Protein AF-A0A956YQE8-F1 (afdb_monomer_lite)

Structure (mmCIF, N/CA/C/O backbone):
data_AF-A0A956YQE8-F1
#
_entry.id   AF-A0A956YQE8-F1
#
loop_
_atom_site.group_PDB
_atom_site.id
_atom_site.type_symbol
_atom_site.label_atom_id
_atom_site.label_alt_id
_atom_site.label_comp_id
_atom_site.label_asym_id
_atom_site.label_entity_id
_atom_site.label_seq_id
_atom_site.pdbx_PDB_ins_code
_atom_site.Cartn_x
_atom_site.Cartn_y
_atom_site.Cartn_z
_atom_site.occupancy
_atom_site.B_iso_or_equiv
_atom_site.auth_seq_id
_atom_site.auth_comp_id
_atom_site.auth_asym_id
_atom_site.auth_atom_id
_atom_site.pdbx_PDB_model_num
ATOM 1 N N . MET A 1 1 ? -7.820 13.644 26.920 1.00 56.00 1 MET A N 1
ATOM 2 C CA . MET A 1 1 ? -7.093 13.908 25.663 1.00 56.00 1 MET A CA 1
ATOM 3 C C . MET A 1 1 ? -7.726 1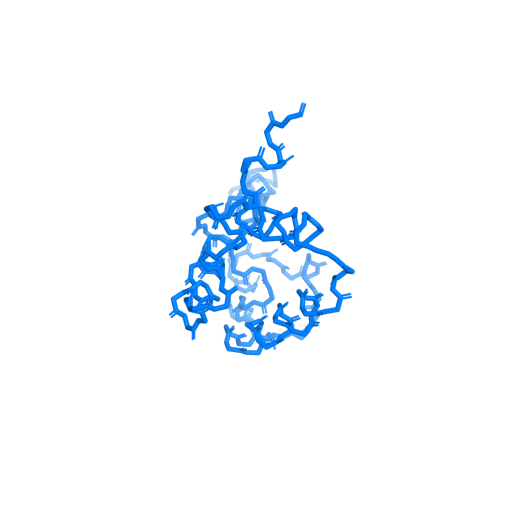5.131 25.031 1.00 56.00 1 MET A C 1
ATOM 5 O O . MET A 1 1 ? -8.950 15.203 25.001 1.00 56.00 1 MET A O 1
ATOM 9 N N . THR A 1 2 ? -6.938 16.138 24.663 1.00 75.31 2 THR A N 1
ATOM 10 C CA . THR A 1 2 ? -7.460 17.319 23.953 1.00 75.31 2 THR A CA 1
ATOM 11 C C . THR A 1 2 ? -7.843 16.921 22.522 1.00 75.31 2 THR A C 1
ATOM 13 O O . THR A 1 2 ? -7.243 16.003 21.970 1.00 75.31 2 THR A O 1
ATOM 16 N N . GLN A 1 3 ? -8.838 17.582 21.914 1.00 74.00 3 GLN A N 1
ATOM 17 C CA . GLN A 1 3 ? -9.303 17.259 20.548 1.00 74.00 3 GLN A CA 1
ATOM 18 C C . GLN A 1 3 ? -8.157 17.250 19.519 1.00 74.00 3 GLN A C 1
ATOM 20 O O . GLN A 1 3 ? -8.140 16.405 18.633 1.00 74.00 3 GLN A O 1
ATOM 25 N N . GLN A 1 4 ? -7.160 18.117 19.714 1.00 76.50 4 GLN A N 1
ATOM 26 C CA . GLN A 1 4 ? -5.955 18.188 18.888 1.00 76.50 4 GLN A CA 1
ATOM 27 C C . GLN A 1 4 ? -5.116 16.898 18.941 1.00 76.50 4 GLN A C 1
ATOM 29 O O . GLN A 1 4 ? -4.770 16.348 17.908 1.00 76.50 4 GLN A O 1
ATOM 34 N N . GLN A 1 5 ? -4.872 16.348 20.137 1.00 76.88 5 GLN A N 1
ATOM 35 C CA . GLN A 1 5 ? -4.070 15.126 20.306 1.00 76.88 5 GLN A CA 1
ATOM 36 C C . GLN A 1 5 ? -4.705 13.905 19.631 1.00 76.88 5 GLN A C 1
ATOM 38 O O . GLN A 1 5 ? -4.002 12.999 19.191 1.00 76.88 5 GLN A O 1
ATOM 43 N N . GLN A 1 6 ? -6.037 13.864 19.577 1.00 80.50 6 GLN A N 1
ATOM 44 C CA . GLN A 1 6 ? -6.766 12.766 18.952 1.00 80.50 6 GLN A CA 1
ATOM 45 C C . GLN A 1 6 ? -6.714 12.852 17.421 1.00 80.50 6 GLN A C 1
ATOM 47 O O . GLN A 1 6 ? -6.571 11.823 16.767 1.00 80.50 6 GLN A O 1
ATOM 52 N N . GLN A 1 7 ? -6.762 14.064 16.859 1.00 80.94 7 GLN A N 1
ATOM 53 C CA . GLN A 1 7 ? -6.572 14.288 15.424 1.00 80.94 7 GLN A CA 1
ATOM 54 C C . GLN A 1 7 ? -5.150 13.933 14.979 1.00 80.94 7 GLN A C 1
ATOM 56 O O . GLN A 1 7 ? -4.995 13.186 14.016 1.00 80.94 7 GLN A O 1
ATOM 61 N N . ASP A 1 8 ? -4.131 14.370 15.725 1.00 85.06 8 ASP A N 1
ATOM 62 C CA . ASP A 1 8 ? -2.727 14.081 15.406 1.00 85.06 8 ASP A CA 1
ATOM 63 C C . ASP A 1 8 ? -2.452 12.558 15.402 1.00 85.06 8 ASP A C 1
ATOM 65 O O . ASP A 1 8 ? -1.714 12.037 14.564 1.00 85.06 8 ASP A O 1
ATOM 69 N N . GLN A 1 9 ? -3.095 11.808 16.307 1.00 87.56 9 GLN A N 1
ATOM 70 C CA . GLN A 1 9 ? -2.987 10.346 16.359 1.00 87.56 9 GLN A CA 1
ATOM 71 C C . GLN A 1 9 ? -3.657 9.659 15.157 1.00 87.56 9 GLN A C 1
ATOM 73 O O . GLN A 1 9 ? -3.113 8.698 14.613 1.00 87.56 9 GLN A O 1
ATOM 78 N N . GLN A 1 10 ? -4.840 10.122 14.747 1.00 90.25 10 GLN A N 1
ATOM 79 C CA . GLN A 1 10 ? -5.548 9.590 13.576 1.00 90.25 10 GLN A CA 1
ATOM 80 C C . GLN A 1 10 ? -4.764 9.850 12.294 1.00 90.25 10 GLN A C 1
ATOM 82 O O . GLN A 1 10 ? -4.639 8.959 11.457 1.00 90.25 10 GLN A O 1
ATOM 87 N N . GLU A 1 11 ? -4.218 11.059 12.165 1.00 88.62 11 GLU A N 1
ATOM 88 C CA . GLU A 1 11 ? -3.350 11.434 11.058 1.00 88.62 11 GLU A CA 1
ATOM 89 C C . GLU A 1 11 ? -2.138 10.501 11.002 1.00 88.62 11 GLU A C 1
ATOM 91 O O . GLU A 1 11 ? -1.918 9.844 9.986 1.00 88.62 11 GLU A O 1
ATOM 96 N N . HIS A 1 12 ? -1.428 10.322 12.118 1.00 92.19 12 HIS A N 1
ATOM 97 C CA . HIS A 1 12 ? -0.293 9.405 12.170 1.00 92.19 12 HIS A CA 1
ATOM 98 C C . HIS A 1 12 ? -0.666 7.987 11.705 1.00 92.19 12 HIS A C 1
ATOM 100 O O . HIS A 1 12 ? 0.037 7.420 10.881 1.00 92.19 12 HIS A O 1
ATOM 106 N N . LEU A 1 13 ? -1.783 7.416 12.167 1.00 92.12 13 LEU A N 1
ATOM 107 C CA . LEU A 1 13 ? -2.204 6.060 11.772 1.00 92.12 13 LEU A CA 1
ATOM 108 C C . LEU A 1 13 ? -2.526 5.920 10.276 1.00 92.12 13 LEU A C 1
ATOM 110 O O . LEU A 1 13 ? -2.356 4.844 9.708 1.00 92.12 13 LEU A O 1
ATOM 114 N N . LEU A 1 14 ?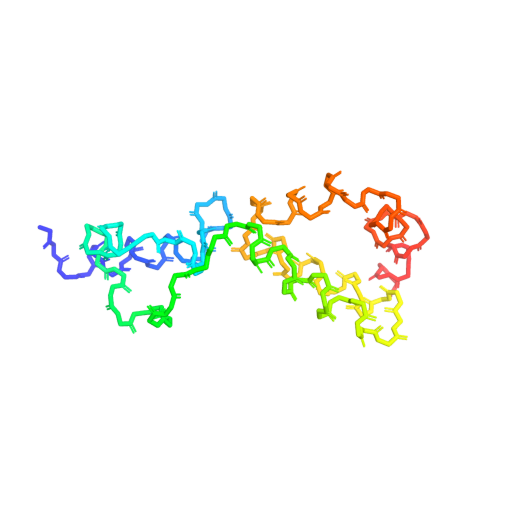 -3.033 6.979 9.644 1.00 92.56 14 LEU A N 1
ATOM 115 C CA . LEU A 1 14 ? -3.447 6.946 8.240 1.00 92.56 14 LEU A CA 1
ATOM 116 C C . LEU A 1 14 ? -2.316 7.300 7.267 1.00 92.56 14 LEU A C 1
ATOM 118 O O . LEU A 1 14 ? -2.403 6.911 6.097 1.00 92.56 14 LEU A O 1
ATOM 122 N N . TYR A 1 15 ? -1.286 8.010 7.732 1.00 92.81 15 TYR A N 1
ATOM 123 C CA . TYR A 1 15 ? -0.163 8.468 6.909 1.00 92.81 15 TYR A CA 1
ATOM 124 C C . TYR A 1 15 ? 1.163 7.759 7.197 1.00 92.81 15 TYR A C 1
ATOM 126 O O . TYR A 1 15 ? 2.053 7.836 6.358 1.00 92.81 15 TYR A O 1
ATOM 134 N N . ASP A 1 16 ? 1.301 7.049 8.318 1.00 95.06 16 ASP A N 1
ATOM 135 C CA . ASP A 1 16 ? 2.456 6.189 8.580 1.00 95.06 16 ASP A CA 1
ATOM 136 C C . ASP A 1 16 ? 2.316 4.856 7.815 1.00 95.06 16 ASP A C 1
ATOM 138 O O . ASP A 1 16 ? 1.447 4.039 8.149 1.00 95.06 16 ASP A O 1
ATOM 142 N N . PRO A 1 17 ? 3.166 4.588 6.807 1.00 94.56 17 PRO A N 1
ATOM 143 C CA . PRO A 1 17 ? 3.057 3.391 5.975 1.00 94.56 17 PRO A CA 1
ATOM 144 C C . PRO A 1 17 ? 3.208 2.081 6.751 1.00 94.56 17 PRO A C 1
ATOM 146 O O . PRO A 1 17 ? 2.677 1.054 6.319 1.00 94.56 17 PRO A O 1
ATOM 149 N N . LEU A 1 18 ? 3.910 2.108 7.890 1.00 94.06 18 LEU A N 1
ATOM 150 C CA . LEU A 1 18 ? 4.152 0.933 8.728 1.00 94.06 18 LEU A CA 1
ATOM 151 C C . LEU A 1 18 ? 2.897 0.490 9.482 1.00 94.06 18 LEU A C 1
ATOM 153 O O . LEU A 1 18 ? 2.709 -0.702 9.730 1.00 94.06 18 LEU A O 1
ATOM 157 N N . THR A 1 19 ? 2.038 1.438 9.862 1.00 92.94 19 THR A N 1
ATOM 158 C CA . THR A 1 19 ? 0.863 1.172 10.706 1.00 92.94 19 THR A CA 1
ATOM 159 C C . THR A 1 19 ? -0.461 1.261 9.953 1.00 92.94 19 THR A C 1
ATOM 161 O O . THR A 1 19 ? -1.462 0.694 10.411 1.00 92.94 19 THR A O 1
ATOM 164 N N . ASN A 1 20 ? -0.474 1.904 8.784 1.00 95.75 20 ASN A N 1
ATOM 165 C CA . ASN A 1 20 ? -1.667 2.090 7.975 1.00 95.75 20 ASN A CA 1
ATOM 166 C C . ASN A 1 20 ? -2.197 0.770 7.399 1.00 95.75 20 ASN A C 1
ATOM 168 O O . ASN A 1 20 ? -1.558 0.117 6.576 1.00 95.75 20 ASN A O 1
ATOM 172 N N . LYS A 1 21 ? -3.433 0.415 7.759 1.00 95.56 21 LYS A N 1
ATOM 173 C CA . LYS A 1 21 ? -4.156 -0.740 7.190 1.00 95.56 21 LYS A CA 1
ATOM 174 C C . LYS A 1 21 ? -5.123 -0.349 6.068 1.00 95.56 21 LYS A C 1
ATOM 176 O O . LYS A 1 21 ? -5.767 -1.211 5.464 1.00 95.56 21 LYS A O 1
ATOM 181 N N . GLY A 1 22 ? -5.271 0.944 5.788 1.00 94.69 22 GLY A N 1
ATOM 182 C CA . GLY A 1 22 ? -6.234 1.477 4.833 1.00 94.69 22 GLY A CA 1
ATOM 183 C C . GLY A 1 22 ? -7.640 0.953 5.114 1.00 94.69 22 GLY A C 1
ATOM 184 O O . GLY A 1 22 ? -8.168 1.058 6.214 1.00 94.69 22 GLY A O 1
ATOM 185 N N . THR A 1 23 ? -8.265 0.324 4.126 1.00 96.31 23 THR A N 1
ATOM 186 C CA . THR A 1 23 ? -9.622 -0.214 4.289 1.00 96.31 23 THR A CA 1
ATOM 187 C C . THR A 1 23 ? -9.709 -1.514 5.101 1.00 96.31 23 THR A C 1
ATOM 189 O O . THR A 1 23 ? -10.815 -2.026 5.265 1.00 96.31 23 THR A O 1
ATOM 192 N N . ALA A 1 24 ? -8.588 -2.047 5.606 1.00 97.19 24 ALA A N 1
ATOM 193 C CA . ALA A 1 24 ? -8.553 -3.292 6.381 1.00 97.19 24 ALA A CA 1
ATOM 194 C C . ALA A 1 24 ? -8.741 -3.072 7.882 1.00 97.19 24 ALA A C 1
ATOM 196 O O . ALA A 1 24 ? -8.871 -4.058 8.601 1.00 97.19 24 ALA A O 1
ATOM 197 N N . TYR A 1 25 ? -8.802 -1.820 8.354 1.00 96.88 25 TYR A N 1
ATOM 198 C CA . TYR A 1 25 ? -9.266 -1.569 9.716 1.00 96.88 25 TYR A CA 1
ATOM 199 C C . TYR A 1 25 ? -10.679 -2.124 9.889 1.00 96.88 25 TYR A C 1
ATOM 201 O O . TYR A 1 25 ? -11.569 -1.770 9.099 1.00 96.88 25 TYR A O 1
ATOM 209 N N . THR A 1 26 ? -10.877 -2.970 10.902 1.00 96.94 26 THR A N 1
ATOM 210 C CA . THR A 1 26 ? -12.201 -3.514 11.235 1.00 96.94 26 THR A CA 1
ATOM 211 C C . THR A 1 26 ? -13.121 -2.414 11.763 1.00 96.94 26 THR A C 1
ATOM 213 O O . THR A 1 26 ? -12.664 -1.323 12.104 1.00 96.94 26 THR A O 1
ATOM 216 N N . GLU A 1 27 ? -14.427 -2.669 11.833 1.00 96.44 27 GLU A N 1
ATOM 217 C CA . GLU A 1 27 ? -15.366 -1.699 12.413 1.00 96.44 27 GLU A CA 1
ATOM 218 C C . GLU A 1 27 ? -15.009 -1.386 13.876 1.00 96.44 27 GLU A C 1
ATOM 220 O O . GLU A 1 27 ? -15.004 -0.224 14.276 1.00 96.44 27 GLU A O 1
ATOM 225 N N . GLU A 1 28 ? -14.594 -2.396 14.643 1.00 96.69 28 GLU A N 1
ATOM 226 C CA . GLU A 1 28 ? -14.167 -2.245 16.036 1.00 96.69 28 GLU A CA 1
ATOM 227 C C . GLU A 1 28 ? -12.888 -1.406 16.154 1.00 96.69 28 GLU A C 1
ATOM 229 O O . GLU A 1 28 ? -12.800 -0.534 17.018 1.00 96.69 28 GLU A O 1
ATOM 234 N N . GLU A 1 29 ? -11.902 -1.626 15.275 1.00 95.75 29 GLU A N 1
ATOM 235 C CA . GLU A 1 29 ? -10.690 -0.801 15.226 1.00 95.75 29 GLU A CA 1
ATOM 236 C C . GLU A 1 29 ? -11.022 0.645 14.844 1.00 95.75 29 GLU A C 1
ATOM 238 O O . GLU A 1 29 ? -10.479 1.576 15.435 1.00 95.75 29 GLU A O 1
ATOM 243 N N . ARG A 1 30 ? -11.937 0.856 13.889 1.00 96.12 30 ARG A N 1
ATOM 244 C CA . ARG A 1 30 ? -12.367 2.200 13.477 1.00 96.12 30 ARG A CA 1
ATOM 245 C C . ARG A 1 30 ? -13.062 2.943 14.610 1.00 96.12 30 ARG A C 1
ATOM 247 O O . ARG A 1 30 ? -12.824 4.139 14.759 1.00 96.12 30 ARG A O 1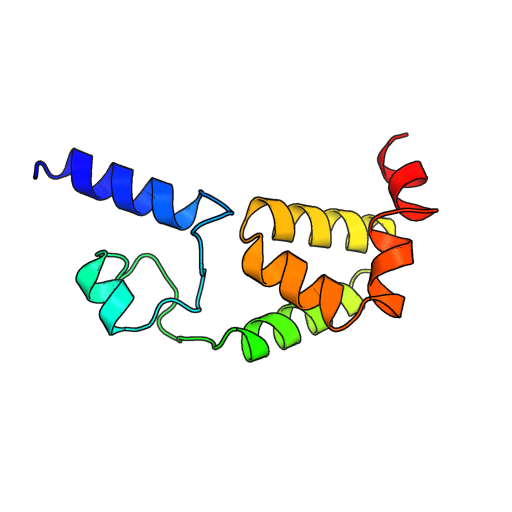
ATOM 254 N N . ASP A 1 31 ? -13.878 2.260 15.405 1.00 94.69 31 ASP A N 1
ATOM 255 C CA . ASP A 1 31 ? -14.535 2.853 16.570 1.00 94.69 31 ASP A CA 1
ATOM 256 C C . ASP A 1 31 ? -13.527 3.164 17.682 1.00 94.69 31 ASP A C 1
ATOM 258 O O . ASP A 1 31 ? -13.502 4.282 18.200 1.00 94.69 31 ASP A O 1
ATOM 262 N N . ALA A 1 32 ? -12.639 2.219 18.001 1.00 94.44 32 ALA A N 1
ATOM 263 C CA . ALA A 1 32 ? -11.637 2.380 19.054 1.00 94.44 32 ALA A CA 1
ATOM 264 C C . ALA A 1 32 ? -10.587 3.460 18.736 1.00 94.44 32 ALA A C 1
ATOM 266 O O . ALA A 1 32 ? -10.136 4.170 19.634 1.00 94.44 32 ALA A O 1
ATOM 267 N N . LEU A 1 33 ? -10.203 3.593 17.463 1.00 93.19 33 LEU A N 1
ATOM 268 C CA . LEU A 1 33 ? -9.194 4.546 16.985 1.00 93.19 33 LEU A CA 1
ATOM 269 C C . LEU A 1 33 ? -9.814 5.857 16.464 1.00 93.19 33 LEU 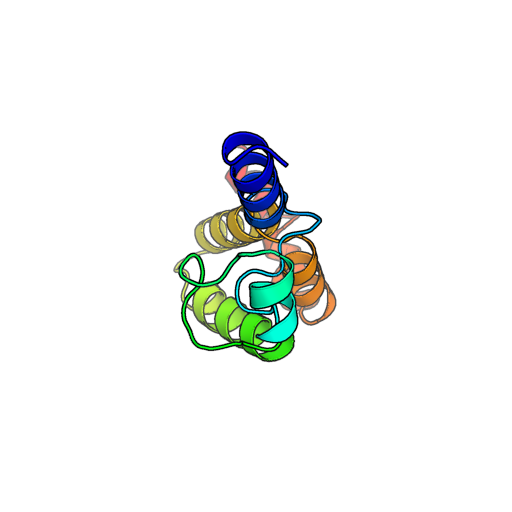A C 1
ATOM 271 O O . LEU A 1 33 ? -9.100 6.767 16.047 1.00 93.19 33 LEU A O 1
ATOM 275 N N . GLY A 1 34 ? -11.147 5.973 16.473 1.00 94.19 34 GLY A N 1
ATOM 276 C CA . GLY A 1 34 ? -11.872 7.149 15.988 1.00 94.19 34 GLY A CA 1
ATOM 277 C C . GLY A 1 34 ? -11.769 7.381 14.474 1.00 94.19 34 GLY A C 1
ATOM 278 O O . GLY A 1 34 ? -11.924 8.505 14.018 1.00 94.19 34 GLY A O 1
ATOM 279 N N . LEU A 1 35 ? -11.516 6.343 13.677 1.00 95.00 35 LEU A N 1
ATOM 280 C CA . LEU A 1 35 ? -11.364 6.438 12.217 1.00 95.00 35 LEU A CA 1
ATOM 281 C C . LEU A 1 35 ? -12.708 6.477 11.467 1.00 95.00 35 LEU A C 1
ATOM 283 O O . LEU A 1 35 ? -12.744 6.544 10.233 1.00 95.00 35 LEU A O 1
ATOM 287 N N . ARG A 1 36 ? -13.836 6.402 12.184 1.00 92.19 36 ARG A N 1
ATOM 288 C CA . ARG A 1 36 ? -15.170 6.393 11.578 1.00 92.19 36 ARG A CA 1
ATOM 289 C C . ARG A 1 36 ? -15.437 7.707 10.838 1.00 92.19 36 ARG A C 1
ATOM 291 O O . ARG A 1 36 ? -15.278 8.790 11.388 1.00 92.19 36 ARG A O 1
ATOM 298 N N . GLY A 1 37 ? -15.844 7.601 9.573 1.00 92.31 37 GLY A N 1
ATOM 299 C CA . GLY A 1 37 ? -16.042 8.749 8.680 1.00 92.31 37 GLY A CA 1
ATOM 300 C C . GLY A 1 37 ? -14.785 9.203 7.925 1.00 92.31 37 GLY A C 1
ATOM 301 O O . GLY A 1 37 ? -14.926 9.907 6.930 1.00 92.31 37 GLY A O 1
ATOM 302 N N . LEU A 1 38 ? -13.585 8.758 8.324 1.00 93.94 38 LEU A N 1
ATOM 303 C CA . LEU A 1 38 ? -12.329 9.030 7.604 1.00 93.94 38 LEU A CA 1
ATOM 304 C C . LEU A 1 38 ? -12.022 7.981 6.524 1.00 93.94 38 LEU A C 1
ATOM 306 O O . LEU A 1 38 ? -11.251 8.234 5.602 1.00 93.94 3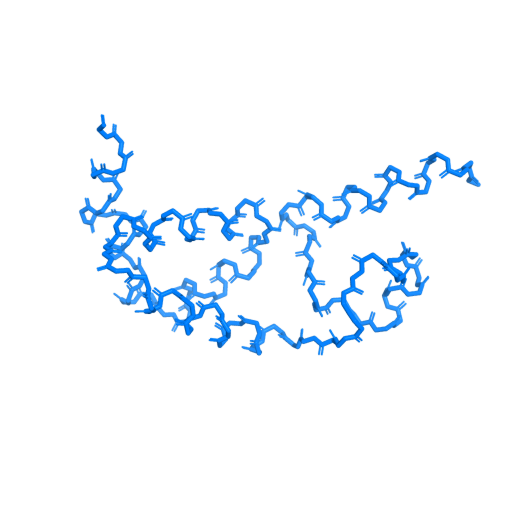8 LEU A O 1
ATOM 310 N N . LEU A 1 39 ? -12.632 6.798 6.628 1.00 94.75 39 LEU A N 1
ATOM 311 C CA . LEU A 1 39 ? -12.460 5.685 5.698 1.00 94.75 39 LEU A CA 1
ATOM 312 C C . LEU A 1 39 ? -13.787 5.337 5.007 1.00 94.75 39 LEU A C 1
ATOM 314 O O . LEU A 1 39 ? -14.849 5.457 5.625 1.00 94.75 39 LEU A O 1
ATOM 318 N N . PRO A 1 40 ? -13.753 4.842 3.753 1.00 95.12 40 PRO A N 1
ATOM 319 C CA . PRO A 1 40 ? -14.935 4.285 3.102 1.00 95.12 40 PRO A CA 1
ATOM 320 C C . PRO A 1 40 ? -15.609 3.200 3.963 1.00 95.12 40 PRO A C 1
ATOM 322 O O . PRO A 1 40 ? -14.910 2.431 4.628 1.00 95.12 40 PRO A O 1
ATOM 325 N N . PRO A 1 41 ? -16.948 3.071 3.926 1.00 93.75 41 PRO A N 1
ATOM 326 C CA . PRO A 1 41 ? -17.694 2.241 4.878 1.00 93.75 41 PRO A CA 1
ATOM 327 C C . PRO A 1 41 ? -17.454 0.736 4.724 1.00 93.75 41 PRO A C 1
ATOM 329 O O . PRO A 1 41 ? -17.669 -0.012 5.663 1.00 93.75 41 PRO A O 1
ATOM 332 N N . ARG A 1 42 ? -17.007 0.265 3.555 1.00 96.44 42 ARG A N 1
ATOM 333 C CA . ARG A 1 42 ? -16.702 -1.156 3.366 1.00 96.44 42 ARG A CA 1
ATOM 334 C C . ARG A 1 42 ? -15.332 -1.490 3.961 1.00 96.44 42 ARG A C 1
ATOM 336 O O . ARG A 1 42 ? -14.328 -0.869 3.603 1.00 96.44 42 ARG A O 1
ATOM 343 N N . VAL A 1 43 ? -15.296 -2.501 4.824 1.00 97.56 43 VAL A N 1
ATOM 344 C CA . VAL A 1 43 ? -14.059 -3.168 5.247 1.00 97.56 43 VAL A CA 1
ATOM 345 C C . VAL A 1 43 ? -13.632 -4.136 4.145 1.00 97.56 43 VAL A C 1
ATOM 347 O O . VAL A 1 43 ? -14.456 -4.885 3.623 1.00 97.56 43 VAL A O 1
ATOM 350 N N . PHE A 1 44 ? -12.355 -4.091 3.772 1.00 97.56 44 PHE A N 1
ATOM 351 C CA . PHE A 1 44 ? -11.752 -5.030 2.827 1.00 97.56 44 PHE A CA 1
ATOM 352 C C . PHE A 1 44 ? -10.636 -5.785 3.532 1.00 97.56 44 PHE A C 1
ATOM 354 O O . PHE A 1 44 ? -9.716 -5.152 4.058 1.00 97.56 44 PHE A O 1
ATOM 361 N N . SER A 1 45 ? -10.694 -7.113 3.491 1.00 97.31 45 SER A N 1
ATOM 362 C CA . SER A 1 45 ? -9.612 -7.981 3.955 1.00 97.31 45 SER A CA 1
ATOM 363 C C . SER A 1 45 ? -8.300 -7.678 3.223 1.00 97.31 45 SER A C 1
ATOM 365 O O . SER A 1 45 ? -8.292 -7.087 2.139 1.00 97.31 45 SER A O 1
ATOM 367 N N . LEU A 1 46 ? -7.172 -8.085 3.809 1.00 96.69 46 LEU A N 1
ATOM 368 C CA . LEU A 1 46 ? -5.867 -7.888 3.177 1.00 96.69 46 LEU A CA 1
ATOM 369 C C . LEU A 1 46 ? -5.811 -8.550 1.790 1.00 96.69 46 LEU A C 1
ATOM 371 O O . LEU A 1 46 ? -5.311 -7.938 0.852 1.00 96.69 46 LEU A O 1
ATOM 375 N N . ASP A 1 47 ? -6.375 -9.750 1.641 1.00 97.19 47 ASP A N 1
ATOM 376 C CA . ASP A 1 47 ? -6.371 -10.472 0.365 1.00 97.19 47 ASP A CA 1
ATOM 377 C C . ASP A 1 47 ? -7.262 -9.780 -0.691 1.00 97.19 47 ASP A C 1
ATOM 379 O O . ASP A 1 47 ? -6.821 -9.587 -1.821 1.00 97.19 47 ASP A O 1
ATOM 383 N N . GLU A 1 48 ? -8.442 -9.256 -0.326 1.00 97.94 48 GLU A N 1
ATOM 384 C CA . GLU A 1 48 ? -9.251 -8.435 -1.254 1.00 97.94 48 GLU A CA 1
ATOM 385 C C . GLU A 1 48 ? -8.510 -7.161 -1.704 1.00 97.94 48 GLU A C 1
ATOM 387 O O . GLU A 1 48 ? -8.682 -6.679 -2.829 1.00 97.94 48 GLU A O 1
ATOM 392 N N . GLN A 1 49 ? -7.689 -6.575 -0.827 1.00 98.06 49 GLN A N 1
ATOM 393 C CA . GLN A 1 49 ? -6.871 -5.420 -1.190 1.00 98.06 49 GLN A CA 1
ATOM 394 C C . GLN A 1 49 ? -5.739 -5.797 -2.142 1.00 98.06 49 GLN A C 1
ATOM 396 O O . GLN A 1 49 ? -5.468 -5.025 -3.064 1.00 98.06 49 GLN A O 1
ATOM 401 N N . VAL A 1 50 ? -5.118 -6.964 -1.949 1.00 98.12 50 VAL A N 1
ATOM 402 C CA . VAL A 1 50 ? -4.118 -7.525 -2.869 1.00 98.12 50 VAL A CA 1
ATOM 403 C C . VAL A 1 50 ? -4.729 -7.709 -4.256 1.00 98.12 50 VAL A C 1
ATOM 405 O O . VAL A 1 50 ? -4.168 -7.203 -5.227 1.00 98.12 50 VAL A O 1
ATOM 408 N N . ASP A 1 51 ? -5.908 -8.327 -4.353 1.00 98.00 51 ASP A N 1
ATOM 409 C CA . ASP A 1 51 ? -6.598 -8.541 -5.631 1.00 98.00 51 ASP A CA 1
ATOM 410 C C . ASP A 1 51 ? -6.853 -7.220 -6.367 1.00 98.00 51 ASP A C 1
ATOM 412 O O . ASP A 1 51 ? -6.517 -7.066 -7.546 1.00 98.00 51 ASP A O 1
ATOM 416 N N . ARG A 1 52 ? -7.368 -6.215 -5.647 1.00 97.75 52 ARG A N 1
ATOM 417 C CA . ARG A 1 52 ? -7.607 -4.876 -6.203 1.00 97.75 52 ARG A CA 1
ATOM 418 C C . ARG A 1 52 ? -6.311 -4.191 -6.637 1.00 97.75 52 ARG A C 1
ATOM 420 O O . ARG A 1 52 ? -6.297 -3.470 -7.638 1.00 97.75 52 ARG A O 1
ATOM 427 N N . VAL A 1 53 ? -5.230 -4.355 -5.879 1.00 98.12 53 VAL A N 1
ATOM 428 C CA . VAL A 1 53 ? -3.913 -3.816 -6.235 1.00 98.12 53 VAL A CA 1
ATOM 429 C C . VAL A 1 53 ? -3.419 -4.448 -7.533 1.00 98.12 53 VAL A C 1
ATOM 431 O O . VAL A 1 53 ? -3.053 -3.714 -8.449 1.00 98.12 53 VAL A O 1
ATOM 434 N N . LEU A 1 54 ? -3.467 -5.775 -7.649 1.00 98.19 54 LEU A N 1
ATOM 435 C CA . LEU A 1 54 ? -3.010 -6.494 -8.838 1.00 98.19 54 LEU A CA 1
ATOM 436 C C . LEU A 1 54 ? -3.824 -6.133 -10.079 1.00 98.19 54 LEU A C 1
ATOM 438 O O . LEU A 1 54 ? -3.249 -5.917 -11.145 1.00 98.19 54 LEU A O 1
ATOM 442 N N . GLU A 1 55 ? -5.148 -6.020 -9.952 1.00 98.25 55 GLU A N 1
ATOM 443 C CA . GLU A 1 55 ? -6.026 -5.595 -11.046 1.00 98.25 55 GLU A CA 1
ATOM 444 C C . GLU A 1 55 ? -5.617 -4.212 -11.579 1.00 98.25 55 GLU A C 1
ATOM 446 O O . GLU A 1 55 ? -5.458 -4.022 -12.787 1.00 98.25 55 GLU A O 1
ATOM 451 N N . ASN A 1 56 ? -5.390 -3.250 -10.680 1.00 98.00 56 ASN A N 1
ATOM 452 C CA . ASN A 1 56 ? -4.987 -1.898 -11.061 1.00 98.00 56 ASN A CA 1
ATOM 453 C C . ASN A 1 56 ? -3.561 -1.843 -11.616 1.00 98.00 56 ASN A C 1
ATOM 455 O O . ASN A 1 56 ? -3.315 -1.145 -12.601 1.00 98.00 56 ASN A O 1
ATOM 459 N N . LEU A 1 57 ? -2.635 -2.595 -11.021 1.00 97.94 57 LEU A N 1
ATOM 460 C CA . LEU A 1 57 ? -1.249 -2.683 -11.465 1.00 97.94 57 LEU A CA 1
ATOM 461 C C . LEU A 1 57 ? -1.158 -3.259 -12.882 1.00 97.94 57 LEU A C 1
ATOM 463 O O . LEU A 1 57 ? -0.483 -2.698 -13.742 1.00 97.94 57 LEU A O 1
ATOM 467 N N . ARG A 1 58 ? -1.865 -4.357 -13.162 1.00 97.25 58 ARG A N 1
ATOM 468 C CA . ARG A 1 58 ? -1.842 -5.023 -14.475 1.00 97.25 58 ARG A CA 1
ATOM 469 C C . ARG A 1 58 ? -2.446 -4.167 -15.585 1.00 97.25 58 ARG A C 1
ATOM 471 O O . ARG A 1 58 ? -2.035 -4.311 -16.732 1.00 97.25 58 ARG A O 1
ATOM 478 N N . ARG A 1 59 ? -3.354 -3.246 -15.245 1.00 97.75 59 ARG A N 1
ATOM 479 C CA . ARG A 1 59 ? -3.915 -2.247 -16.170 1.00 97.75 59 ARG A CA 1
ATOM 480 C C . ARG A 1 59 ? -2.954 -1.109 -16.518 1.00 97.75 59 ARG A C 1
ATOM 482 O O . ARG A 1 59 ? -3.236 -0.366 -17.457 1.00 97.75 59 ARG A O 1
ATOM 489 N N . LYS A 1 60 ? -1.853 -0.927 -15.782 1.00 97.81 60 LYS A N 1
ATOM 490 C CA . LYS A 1 60 ? -0.884 0.133 -16.086 1.00 97.81 60 LYS A CA 1
ATOM 491 C C . LYS A 1 60 ? -0.210 -0.118 -17.440 1.00 97.81 60 LYS A C 1
ATOM 493 O O . LYS A 1 60 ? 0.161 -1.256 -17.732 1.00 97.81 60 LYS A O 1
ATOM 498 N N . PRO A 1 61 ? -0.029 0.935 -18.255 1.00 96.56 61 PRO A N 1
ATOM 499 C CA . PRO A 1 61 ? 0.308 0.786 -19.670 1.00 96.56 61 PRO A CA 1
ATOM 500 C C . PRO A 1 61 ? 1.750 0.329 -19.921 1.00 96.56 61 PRO A C 1
ATOM 502 O O . PRO A 1 61 ? 2.044 -0.187 -20.994 1.00 96.56 61 PRO A O 1
ATOM 505 N N . ASN A 1 62 ? 2.662 0.524 -18.967 1.00 94.50 62 ASN A N 1
ATOM 506 C CA . ASN A 1 62 ? 4.071 0.160 -19.106 1.00 94.50 62 ASN A CA 1
ATOM 507 C C . ASN A 1 62 ? 4.717 -0.113 -17.733 1.00 94.50 62 ASN A C 1
ATOM 509 O O . ASN A 1 62 ? 4.088 0.067 -16.689 1.00 94.50 62 ASN A O 1
ATOM 513 N N . ALA A 1 63 ? 5.970 -0.575 -17.742 1.00 93.69 63 ALA A N 1
ATOM 514 C CA . ALA A 1 63 ? 6.704 -0.938 -16.531 1.00 93.69 63 ALA A CA 1
ATOM 515 C C . ALA A 1 63 ? 6.975 0.260 -15.602 1.00 93.69 63 ALA A C 1
ATOM 517 O O . ALA A 1 63 ? 6.869 0.108 -14.389 1.00 93.69 63 ALA A O 1
ATOM 518 N N . LEU A 1 64 ? 7.243 1.451 -16.148 1.00 93.69 64 LEU A N 1
ATOM 519 C CA . LEU A 1 64 ? 7.481 2.659 -15.353 1.00 93.69 64 LEU A CA 1
ATOM 520 C C . LEU A 1 64 ? 6.227 3.079 -14.572 1.00 93.69 64 LEU A C 1
ATOM 522 O O . LEU A 1 64 ? 6.293 3.332 -13.375 1.00 93.69 64 LEU A O 1
ATOM 526 N N . GLU A 1 65 ? 5.060 3.060 -15.212 1.00 95.88 65 GLU A N 1
ATOM 527 C CA . GLU A 1 65 ? 3.776 3.332 -14.553 1.00 95.88 65 GLU A CA 1
ATOM 528 C C . GLU A 1 65 ? 3.438 2.292 -13.475 1.00 95.88 65 GLU A C 1
ATOM 530 O O . GLU A 1 65 ? 2.833 2.616 -12.450 1.00 95.88 65 GLU A O 1
ATOM 535 N N . LYS A 1 66 ? 3.840 1.032 -13.684 1.00 96.88 66 LYS A N 1
ATOM 536 C CA . LYS A 1 66 ? 3.736 -0.020 -12.664 1.00 96.88 66 LYS A CA 1
ATOM 537 C C . LYS A 1 66 ? 4.673 0.243 -11.487 1.00 96.88 66 LYS A C 1
ATOM 539 O O . LYS A 1 66 ? 4.245 0.099 -10.347 1.00 96.88 66 LYS A O 1
ATOM 544 N N . TYR A 1 67 ? 5.909 0.662 -11.751 1.00 95.06 67 TYR A N 1
ATOM 545 C CA . TYR A 1 67 ? 6.869 1.050 -10.720 1.00 95.06 67 TYR A CA 1
ATOM 546 C C . TYR A 1 67 ? 6.353 2.225 -9.882 1.00 95.06 67 TYR A C 1
ATOM 548 O O . TYR A 1 67 ? 6.295 2.112 -8.662 1.00 95.06 67 TYR A O 1
ATOM 556 N N . ILE A 1 68 ? 5.881 3.305 -10.517 1.00 95.44 68 ILE A N 1
ATOM 557 C CA . ILE A 1 68 ? 5.303 4.470 -9.822 1.00 95.44 68 ILE A CA 1
ATOM 558 C C . ILE A 1 68 ? 4.122 4.042 -8.942 1.00 95.44 68 ILE A C 1
ATOM 560 O O . ILE A 1 68 ? 4.001 4.476 -7.797 1.00 95.44 68 ILE A O 1
ATOM 564 N N . PHE A 1 69 ? 3.261 3.159 -9.454 1.00 97.69 69 PHE A N 1
ATOM 565 C CA . PHE A 1 69 ? 2.138 2.626 -8.690 1.00 97.69 69 PHE A CA 1
ATOM 566 C C . PHE A 1 69 ? 2.591 1.814 -7.468 1.00 97.69 69 PHE A C 1
ATOM 568 O O . PHE A 1 69 ? 2.047 2.000 -6.381 1.00 97.69 69 PHE A O 1
ATOM 575 N N . LEU A 1 70 ? 3.580 0.931 -7.630 1.00 96.94 70 LEU A N 1
ATOM 576 C CA . LEU A 1 70 ? 4.133 0.129 -6.536 1.00 96.94 70 LEU A CA 1
ATOM 577 C C . LEU A 1 70 ? 4.841 0.999 -5.492 1.00 96.94 70 LEU A C 1
ATOM 579 O O . LEU A 1 70 ? 4.660 0.763 -4.302 1.00 96.94 70 LEU A O 1
ATOM 583 N N . ASN A 1 71 ? 5.566 2.036 -5.914 1.00 95.94 71 ASN A N 1
ATOM 584 C CA . ASN A 1 71 ? 6.204 2.979 -4.998 1.00 95.94 71 ASN A CA 1
ATOM 585 C C . ASN A 1 71 ? 5.159 3.779 -4.208 1.00 95.94 71 ASN A C 1
ATOM 587 O O . ASN A 1 71 ? 5.231 3.863 -2.990 1.00 95.94 71 ASN A O 1
ATOM 591 N N . SER A 1 72 ? 4.108 4.263 -4.878 1.00 97.06 72 SER A N 1
ATOM 592 C CA . SER A 1 72 ? 2.978 4.911 -4.200 1.00 97.06 72 SER A CA 1
ATOM 593 C C . SER A 1 72 ? 2.270 3.984 -3.208 1.00 97.06 72 SER A C 1
ATOM 595 O O . SER A 1 72 ? 1.711 4.469 -2.224 1.00 97.06 72 SER A O 1
ATOM 597 N N . LEU A 1 73 ? 2.221 2.678 -3.478 1.00 97.62 73 LEU A N 1
ATOM 598 C CA . LEU A 1 73 ? 1.659 1.707 -2.547 1.00 97.62 73 LEU A CA 1
ATOM 599 C C . LEU A 1 73 ? 2.568 1.526 -1.328 1.00 97.62 73 LEU A C 1
ATOM 601 O O . LEU A 1 73 ? 2.062 1.542 -0.208 1.00 97.62 73 LEU A O 1
ATOM 605 N N . HIS A 1 74 ? 3.878 1.400 -1.550 1.00 97.00 74 HIS A N 1
ATOM 606 C CA . HIS A 1 74 ? 4.886 1.327 -0.493 1.00 97.00 74 HIS A CA 1
ATOM 607 C C . HIS A 1 74 ? 4.797 2.538 0.447 1.00 97.00 74 HIS A C 1
ATOM 609 O O . HIS A 1 74 ? 4.647 2.357 1.648 1.00 97.00 74 HIS A O 1
ATOM 615 N N . ASP A 1 75 ? 4.726 3.754 -0.103 1.00 96.62 75 ASP A N 1
ATOM 616 C CA . ASP A 1 75 ? 4.617 5.014 0.654 1.00 96.62 75 ASP A CA 1
ATOM 617 C C . ASP A 1 75 ? 3.285 5.186 1.407 1.00 96.62 75 ASP A C 1
ATOM 619 O O . ASP A 1 75 ? 3.093 6.171 2.114 1.00 96.62 75 ASP A O 1
ATOM 623 N N . ARG A 1 76 ? 2.317 4.282 1.223 1.00 96.38 76 ARG A N 1
ATOM 624 C CA . ARG A 1 76 ? 0.999 4.357 1.872 1.00 96.38 76 ARG A CA 1
ATOM 625 C C . ARG A 1 76 ? 0.738 3.212 2.833 1.00 96.38 76 ARG A C 1
ATOM 627 O O . ARG A 1 76 ? 0.016 3.417 3.804 1.00 96.38 76 ARG A O 1
ATOM 634 N N . ASN A 1 77 ? 1.207 2.010 2.513 1.00 97.81 77 ASN A N 1
ATOM 635 C CA . ASN A 1 77 ? 0.942 0.791 3.269 1.00 97.81 77 ASN A CA 1
ATOM 636 C C . ASN A 1 77 ? 2.003 -0.266 2.929 1.00 97.81 77 ASN A C 1
ATOM 638 O O . ASN A 1 77 ? 1.861 -1.028 1.964 1.00 97.81 77 ASN A O 1
ATOM 642 N N . GLU A 1 78 ? 3.047 -0.337 3.751 1.00 97.25 78 GLU A N 1
ATOM 643 C CA . GLU A 1 78 ? 4.152 -1.279 3.558 1.00 97.25 78 GLU A CA 1
ATOM 644 C C . GLU A 1 78 ? 3.693 -2.732 3.693 1.00 97.25 78 GLU A C 1
ATOM 646 O O . GLU A 1 78 ? 4.122 -3.596 2.927 1.00 97.25 78 GLU A O 1
ATOM 651 N N . THR A 1 79 ? 2.763 -3.013 4.611 1.00 97.62 79 THR A N 1
ATOM 652 C CA . THR A 1 79 ? 2.239 -4.374 4.811 1.00 97.62 79 THR A CA 1
ATOM 653 C C . THR A 1 79 ? 1.593 -4.904 3.531 1.00 97.62 79 THR A C 1
ATOM 655 O O . THR A 1 79 ? 1.868 -6.027 3.104 1.00 97.62 79 THR A O 1
ATOM 658 N N . LEU A 1 80 ? 0.750 -4.095 2.887 1.00 97.94 80 LEU A N 1
ATOM 659 C CA . LEU A 1 80 ? 0.095 -4.461 1.635 1.00 97.94 80 LEU A CA 1
ATOM 660 C C . LEU A 1 80 ? 1.098 -4.536 0.480 1.00 97.94 80 LEU A C 1
ATOM 662 O O . LEU A 1 80 ? 1.018 -5.466 -0.322 1.00 97.94 80 LEU A O 1
ATOM 666 N N . PHE A 1 81 ? 2.060 -3.613 0.415 1.00 98.00 81 PHE A N 1
ATOM 667 C CA . PHE A 1 81 ? 3.135 -3.665 -0.574 1.00 98.00 81 PHE A CA 1
ATOM 668 C C . PHE A 1 81 ? 3.911 -4.988 -0.500 1.00 98.00 81 PHE A C 1
ATOM 670 O O . PHE A 1 81 ? 3.990 -5.713 -1.494 1.00 98.00 81 PHE A O 1
ATOM 677 N N . PHE A 1 82 ? 4.430 -5.351 0.677 1.00 97.50 82 PHE A N 1
ATOM 678 C CA . PHE A 1 82 ? 5.205 -6.581 0.839 1.00 97.50 82 PHE A CA 1
ATOM 679 C C . PHE A 1 82 ? 4.351 -7.833 0.637 1.00 97.50 82 PHE A C 1
ATOM 681 O O . PHE A 1 82 ? 4.837 -8.816 0.079 1.00 97.50 82 PHE A O 1
ATOM 688 N N . ARG A 1 83 ? 3.066 -7.801 1.011 1.00 97.62 83 ARG A N 1
ATOM 689 C CA . ARG A 1 83 ? 2.129 -8.896 0.724 1.00 97.62 83 ARG A CA 1
ATOM 690 C C . ARG A 1 83 ? 1.987 -9.138 -0.780 1.00 97.62 83 ARG A C 1
ATOM 692 O O . ARG A 1 83 ? 2.063 -10.285 -1.213 1.00 97.62 83 ARG A O 1
ATOM 699 N N . VAL A 1 84 ? 1.815 -8.078 -1.572 1.00 97.69 84 VAL A N 1
ATOM 700 C CA . VAL A 1 84 ? 1.742 -8.161 -3.042 1.00 97.69 84 VAL A CA 1
ATOM 701 C C . VAL A 1 84 ? 3.065 -8.668 -3.615 1.00 97.69 84 VAL A C 1
ATOM 703 O O . VAL A 1 84 ? 3.062 -9.560 -4.462 1.00 97.69 84 VAL A O 1
ATOM 706 N N . LEU A 1 85 ? 4.191 -8.147 -3.115 1.00 96.19 85 LEU A N 1
ATOM 707 C CA . LEU A 1 85 ? 5.530 -8.515 -3.569 1.00 96.19 85 LEU A CA 1
ATOM 708 C C . LEU A 1 85 ? 5.831 -10.002 -3.352 1.00 96.19 85 LEU A C 1
ATOM 710 O O . LEU A 1 85 ? 6.245 -10.685 -4.282 1.00 96.19 85 LEU A O 1
ATOM 714 N N . ILE A 1 86 ? 5.601 -10.508 -2.139 1.00 96.12 86 ILE A N 1
ATOM 715 C CA . ILE A 1 86 ? 5.921 -11.890 -1.764 1.00 96.12 86 ILE A CA 1
ATOM 716 C C . ILE A 1 86 ? 5.012 -12.880 -2.498 1.00 96.12 86 ILE A C 1
ATOM 718 O O . ILE A 1 86 ? 5.488 -13.905 -2.983 1.00 96.12 86 ILE A O 1
ATOM 722 N N . ASN A 1 87 ? 3.720 -12.568 -2.630 1.00 96.00 87 ASN A N 1
ATOM 723 C CA . ASN A 1 87 ? 2.766 -13.464 -3.285 1.00 96.00 87 ASN A CA 1
ATOM 724 C C . ASN A 1 87 ? 2.945 -13.521 -4.815 1.00 96.00 87 ASN A C 1
ATOM 726 O O . ASN A 1 87 ? 2.535 -14.499 -5.436 1.00 96.00 87 ASN A O 1
ATOM 730 N N . HIS A 1 88 ? 3.550 -12.494 -5.425 1.00 95.81 88 HIS A N 1
ATOM 731 C CA . HIS A 1 88 ? 3.698 -12.364 -6.882 1.00 95.81 88 HIS A CA 1
ATOM 732 C C . HIS A 1 88 ? 5.136 -12.041 -7.302 1.00 95.81 88 HIS A C 1
ATOM 734 O O . HIS A 1 88 ? 5.360 -11.280 -8.243 1.00 95.81 88 HIS A O 1
ATOM 740 N N . LEU A 1 89 ? 6.119 -12.627 -6.614 1.00 94.44 89 LEU A N 1
ATOM 741 C CA . LEU A 1 89 ? 7.527 -12.245 -6.727 1.00 94.44 89 LEU A CA 1
ATOM 742 C C . LEU A 1 89 ? 8.049 -12.251 -8.172 1.00 94.44 89 LEU A C 1
ATOM 744 O O . LEU A 1 89 ? 8.677 -11.284 -8.592 1.00 94.44 89 LEU A O 1
ATOM 748 N N . GLU A 1 90 ? 7.741 -13.285 -8.958 1.00 93.62 90 GLU A N 1
ATOM 749 C CA . GLU A 1 90 ? 8.174 -13.380 -10.361 1.00 93.62 90 GLU A CA 1
ATOM 750 C C . GLU A 1 90 ? 7.640 -12.230 -11.234 1.00 93.62 90 GLU A C 1
ATOM 752 O O . GLU A 1 90 ? 8.364 -11.705 -12.078 1.00 93.62 90 GLU A O 1
ATOM 757 N N . GLU A 1 91 ? 6.394 -11.800 -11.008 1.00 93.75 91 GLU A N 1
ATOM 758 C CA . GLU A 1 91 ? 5.773 -10.682 -11.732 1.00 93.75 91 GLU A CA 1
ATOM 759 C C . GLU A 1 91 ? 6.300 -9.325 -11.228 1.00 93.75 91 GLU A C 1
ATOM 761 O O . GLU A 1 91 ? 6.420 -8.381 -12.012 1.00 93.75 91 GLU A O 1
ATOM 766 N N . MET A 1 92 ? 6.622 -9.212 -9.933 1.00 94.81 92 MET A N 1
ATOM 767 C CA . MET A 1 92 ? 6.988 -7.939 -9.301 1.00 94.81 92 MET A CA 1
ATOM 768 C C . MET A 1 92 ? 8.481 -7.601 -9.376 1.00 94.81 92 MET A C 1
ATOM 770 O O . MET A 1 92 ? 8.829 -6.433 -9.547 1.00 94.81 92 MET A O 1
ATOM 774 N N . MET A 1 93 ? 9.376 -8.587 -9.271 1.00 92.75 93 MET A N 1
ATOM 775 C CA . MET A 1 93 ? 10.833 -8.387 -9.287 1.00 92.75 93 MET A CA 1
ATOM 776 C C . MET A 1 93 ? 11.345 -7.513 -10.445 1.00 92.75 93 MET A C 1
ATOM 778 O O . MET A 1 93 ? 12.092 -6.568 -10.172 1.00 92.75 93 MET A O 1
ATOM 782 N N . PRO A 1 94 ? 10.940 -7.735 -11.715 1.00 92.50 94 PRO A N 1
ATOM 783 C CA . PRO A 1 94 ? 11.414 -6.899 -12.817 1.00 92.50 94 PRO A CA 1
ATOM 784 C C . PRO A 1 94 ? 10.887 -5.456 -12.771 1.00 92.50 94 PRO A C 1
ATOM 786 O O . PRO A 1 94 ? 11.410 -4.591 -13.476 1.00 92.50 94 PRO A O 1
ATOM 789 N N . LEU A 1 95 ? 9.852 -5.184 -11.967 1.00 92.44 95 LEU A N 1
ATOM 790 C CA . LEU A 1 95 ? 9.271 -3.855 -11.785 1.00 92.44 95 LEU A CA 1
ATOM 791 C C . LEU A 1 95 ? 9.987 -3.065 -10.685 1.00 92.44 95 LEU A C 1
ATOM 793 O O . LEU A 1 95 ? 10.213 -1.879 -10.878 1.00 92.44 95 LEU A O 1
ATOM 797 N N . VAL A 1 96 ? 10.351 -3.699 -9.561 1.00 89.94 96 VAL A N 1
ATOM 798 C CA . VAL A 1 96 ? 10.921 -3.011 -8.377 1.00 89.94 96 VAL A CA 1
ATOM 799 C C . VAL A 1 96 ? 12.450 -2.953 -8.348 1.00 89.94 96 VAL A C 1
ATOM 801 O O . VAL A 1 96 ? 13.020 -2.176 -7.587 1.00 89.94 96 VAL A O 1
ATOM 804 N N . TYR A 1 97 ? 13.125 -3.768 -9.157 1.00 81.44 97 TYR A N 1
ATOM 805 C CA . TYR A 1 97 ? 14.581 -3.783 -9.259 1.00 81.44 97 TYR A CA 1
ATOM 806 C C . TYR A 1 97 ? 14.983 -3.633 -10.732 1.00 81.44 97 TYR A C 1
ATOM 808 O O . TYR A 1 97 ? 14.596 -2.671 -11.392 1.00 81.44 97 TYR A O 1
ATOM 816 N N . THR A 1 98 ? 15.744 -4.557 -11.301 1.00 74.38 98 THR A N 1
ATOM 817 C CA . THR A 1 98 ? 16.225 -4.462 -12.683 1.00 74.38 98 THR A CA 1
ATOM 818 C C . THR A 1 98 ? 15.232 -5.059 -13.691 1.00 74.38 98 THR A C 1
ATOM 820 O O . THR A 1 98 ? 14.664 -6.116 -13.426 1.00 74.38 98 THR A O 1
ATOM 823 N N . PRO A 1 99 ? 15.035 -4.448 -14.880 1.00 83.56 99 PRO A N 1
ATOM 824 C CA . PRO A 1 99 ? 15.659 -3.222 -15.401 1.00 83.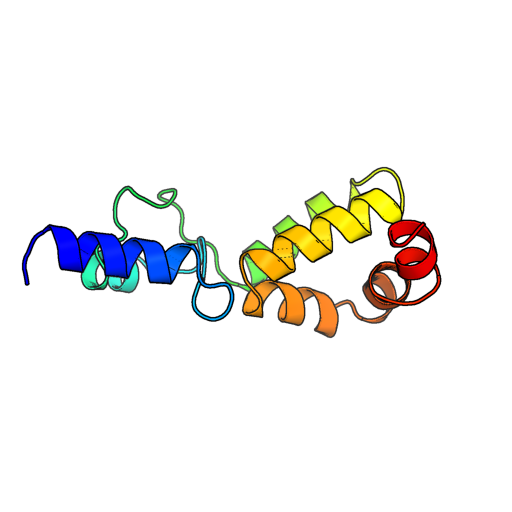56 99 PRO A CA 1
ATOM 825 C C . PRO A 1 99 ? 14.888 -1.922 -15.087 1.00 83.56 99 PRO A C 1
ATOM 827 O O . PRO A 1 99 ? 15.390 -0.839 -15.383 1.00 83.56 99 PRO A O 1
ATOM 830 N N . THR A 1 100 ? 13.677 -2.004 -14.528 1.00 80.06 100 THR A N 1
ATOM 831 C CA . THR A 1 100 ? 12.741 -0.866 -14.449 1.00 80.06 100 THR A CA 1
ATOM 832 C C . THR A 1 100 ? 13.205 0.240 -13.499 1.00 80.06 100 THR A C 1
ATOM 834 O O . THR A 1 100 ? 13.080 1.413 -13.845 1.00 80.06 100 THR A O 1
ATOM 837 N N . VAL A 1 101 ? 13.824 -0.097 -12.360 1.00 79.31 101 VAL A N 1
ATOM 838 C CA . VAL A 1 101 ? 14.375 0.907 -11.428 1.00 79.31 101 VAL A CA 1
ATOM 839 C C . VAL A 1 101 ? 15.416 1.790 -12.116 1.00 79.31 101 VAL A C 1
ATOM 841 O O . VAL A 1 101 ? 15.454 2.996 -11.908 1.00 79.31 101 VAL A O 1
ATOM 844 N N . GLY A 1 102 ? 16.201 1.204 -13.027 1.00 76.75 102 GLY A N 1
ATOM 845 C CA . GLY A 1 102 ? 17.196 1.928 -13.806 1.00 76.75 102 GLY A CA 1
ATOM 846 C C . GLY A 1 102 ? 16.579 2.958 -14.748 1.00 76.75 102 GLY A C 1
ATOM 847 O O . GLY A 1 102 ? 17.214 3.970 -14.990 1.00 76.75 102 GLY A O 1
ATOM 848 N N . GLN A 1 103 ? 15.355 2.734 -15.242 1.00 79.44 103 GLN A N 1
ATOM 849 C CA . GLN A 1 103 ? 14.613 3.707 -16.056 1.00 79.44 103 GLN A CA 1
ATOM 850 C C . GLN A 1 103 ? 13.969 4.803 -15.202 1.00 79.44 103 GLN A C 1
ATOM 852 O O . GLN A 1 103 ? 13.833 5.927 -15.666 1.00 79.44 103 GLN A O 1
ATOM 857 N N . ALA A 1 104 ? 13.570 4.480 -13.970 1.00 79.25 104 ALA A N 1
ATOM 858 C CA . ALA A 1 104 ? 12.949 5.433 -13.055 1.00 79.25 104 ALA A CA 1
ATOM 859 C C . ALA A 1 104 ? 13.941 6.449 -12.455 1.00 79.25 104 ALA A C 1
ATOM 861 O O . ALA A 1 104 ? 13.519 7.501 -11.987 1.00 79.25 104 ALA A O 1
ATOM 862 N N . CYS A 1 105 ? 15.241 6.134 -12.446 1.00 80.88 105 CYS A N 1
ATOM 863 C CA . CYS A 1 105 ? 16.294 6.983 -11.877 1.00 80.88 105 CYS A CA 1
ATOM 864 C C . CYS A 1 105 ? 16.980 7.930 -12.884 1.00 80.88 105 CYS A C 1
ATOM 866 O O . CYS A 1 105 ? 17.923 8.616 -12.485 1.00 80.88 105 CYS A O 1
ATOM 868 N N . VAL A 1 106 ? 16.568 7.935 -14.159 1.00 67.56 106 VAL A N 1
ATOM 869 C CA . VAL A 1 106 ? 17.120 8.806 -15.224 1.00 67.56 106 VAL A CA 1
ATOM 870 C C . VAL A 1 106 ? 16.292 10.074 -15.349 1.00 67.56 106 VAL A C 1
ATOM 872 O O . VAL A 1 106 ? 16.911 11.152 -15.482 1.00 67.56 106 VAL A O 1
#

pLDDT: mean 92.41, std 7.7, range [56.0, 98.25]

Radius of gyration: 16.0 Å; chains: 1; bounding box: 35×32×45 Å

Sequence (106 aa):
MTQQQQQDQQEHLLYDPLTNKGTAYTEEERDALGLRGLLPPRVFSLDEQVDRVLENLRRKPNALEKYIFLNSLHDRNETLFFRVLINHLEEMMPLVYTPTVGQACV

Secondary structure (DSSP, 8-state):
--HHHHHHHHHHHHH-TTT--GGGS-HHHHHHTT-TTTS-SS---HHHHHHHHHHHHHTSSSHHHHHHHHHHHHTT-HHHHHHHHHHTHHHHHHHHSTTHHHHHT-

Foldseek 3Di:
DPPVVLVVQLCCQQQVQANDPALQQDPVNCVVSVCPPVHDPHRDHLVSVLVVLVVVLVPQPDLLSSLVSLVVNCSGHVPSSVVNCVVPVVVCVCSPDPPNVVVNVD